Protein 4GCO (pdb70)

Foldseek 3Di:
DADQVQLVVLQVQLVVCVVVVVLVRSLVSLVVSCVHHVLDLVSLLSNLVSCLSVVVLVSSLVSLVSSCVSPVLPLSSLVSNLVSCVSVVVLVVSLVSLVSSCVSPVPDPSSVVSNVVSPD

CATH classification: 1.25.40.10

Solvent-accessible surface area: 6992 Å² total; per-residue (Å²): 201,96,46,72,113,57,0,64,75,25,40,73,90,0,41,106,81,46,169,169,36,68,48,77,17,0,14,161,38,1,60,49,0,15,118,54,19,49,116,35,7,70,1,19,1,23,37,0,20,0,3,23,123,64,134,72,42,147,112,0,43,82,9,0,80,28,0,34,170,42,58,68,176,41,30,67,0,24,4,50,50,0,38,0,9,32,43,60,174,71,55,99,109,0,54,130,2,17,67,42,0,27,144,58,53,90,83,27,144,82,0,119,114,5,28,158,73,4,88,203

Nearest PDB structures (foldseek):
  4gco-assembly1_A  TM=1.008E+00  e=1.327E-15  Caenorhabditis elegans
  4cgv-assembly3_C  TM=9.098E-01  e=4.108E-08  Homo sapiens
  2vyi-assembly2_B  TM=9.125E-01  e=1.354E-07  Homo sapiens
  6fdp-assembly1_A  TM=8.823E-01  e=7.839E-08  Homo sapiens
  6q3q-assembly1_B  TM=8.909E-01  e=4.465E-07  Arabidopsis

Sequence (120 aa):
YYINPEELAQEEKNKGNEEYFKKGDYPTAMRHYNEAVKRDPENAIILYSSNRAACLTKLMEFQRALDDCDTCIRRLDSKFIKGYIIRKAACLVAMREWSSKAQRRAYEDALQQVDPSNEEEAREGVRNCLLR

B-factor: mean 43.83, std 20.73, range [17.16, 120.06]

Organism: Caenorhabditis elegans (NCBI:txid6239)

InterPro domains:
  IPR006636 Heat shock chaperonin-binding [SM00727] (269-308)
  IPR011990 Tetratricopeptide-like helical domain superfamily [G3DSA:1.25.40.10] (3-130)
  IPR011990 Tetratricopeptide-like helical domain superfamily [G3DSA:1.25.40.10] (131-253)
  IPR011990 Tetratricopeptide-like helical domain superfamily [SSF48452] (3-127)
  IPR011990 Tetratricopeptide-like helical domain superfamily [SSF48452] (139-252)
  IPR019734 Tetratricopeptide repeat [PS50005] (5-38)
  IPR019734 Tetratricopeptide repeat [PS50005] (140-173)
  IPR019734 Tetratricopeptide repeat [PS50005] (208-241)
  IPR019734 Tetratricopeptide repeat [SM00028] (5-38)
  IPR019734 Tetratricopeptide repeat [SM00028] (39-72)
  IPR019734 Tetratricopeptide repeat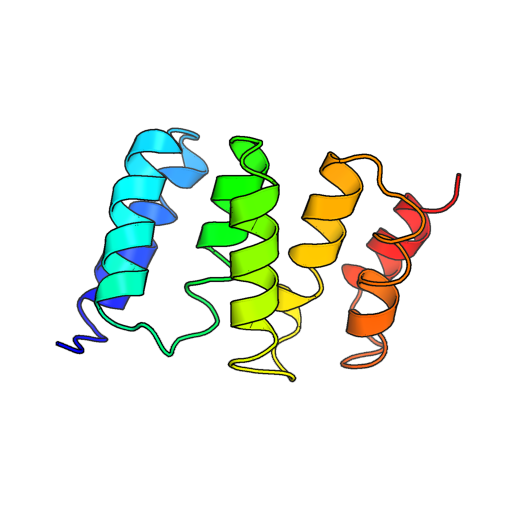 [SM00028] (80-113)
  IPR019734 Tetratricopeptide repeat [SM00028] (140-173)
  IPR019734 Tetratricopeptide repeat [SM00028] (174-207)
  IPR019734 Tetratricopeptide repeat [SM00028] (208-241)
  IPR041243 STI1/HOP, DP domain [PF17830] (263-311)

GO terms:
  GO:0005515 protein binding (F, IPI)
  GO:0005737 cytoplasm (C, IDA)
  GO:0042030 ATPase inhibitor activity (F, IDA)
  GO:0009408 response to heat (P, IMP)
  GO:0008340 determination of adult lifespan (P, IMP)
  GO:0051879 Hsp90 protein binding (F, IPI)
  GO:0030544 Hsp70 protein binding (F, IPI)

Radius of gyration: 14.15 Å; Cα contacts (8 Å, |Δi|>4): 182; chains: 1; bounding box: 36×27×32 Å

Structure (mmCIF, N/CA/C/O backbone):
data_4GCO
#
_entry.id   4GCO
#
_cell.length_a   32.959
_cell.length_b   50.570
_cell.length_c   72.112
_cell.angle_alpha   90.000
_cell.angle_beta   90.000
_cell.angle_gamma   90.000
#
_symmetry.space_group_name_H-M   'P 21 21 21'
#
loop_
_entity.id
_entity.type
_entity.pdbx_description
1 polymer 'Protein STI-1'
2 water water
#
loop_
_atom_site.group_PDB
_atom_site.id
_atom_site.type_symbol
_atom_site.label_atom_id
_atom_site.label_alt_id
_atom_site.label_comp_id
_atom_site.label_asym_id
_atom_site.label_entity_id
_atom_site.label_seq_id
_atom_site.pdbx_PDB_ins_code
_atom_site.Cartn_x
_atom_site.Cartn_y
_atom_site.Cartn_z
_atom_site.occupancy
_atom_site.B_iso_or_equiv
_atom_site.auth_seq_id
_atom_site.auth_comp_id
_atom_site.auth_asym_id
_atom_site.auth_atom_id
_atom_site.pdbx_PDB_model_num
ATOM 1 N N . TYR A 1 7 ? 19.316 6.413 3.040 1.00 79.84 137 TYR A N 1
ATOM 2 C CA A TYR A 1 7 ? 20.366 5.434 3.445 0.50 83.87 137 TYR A CA 1
ATOM 3 C CA B TYR A 1 7 ? 20.384 5.413 3.311 0.50 83.89 137 TYR A CA 1
ATOM 4 C C . TYR A 1 7 ? 19.816 3.999 3.309 1.00 84.17 137 TYR A C 1
ATOM 5 O O . TYR A 1 7 ? 18.766 3.693 3.909 1.00 85.03 137 TYR A O 1
ATOM 22 N N . ILE A 1 8 ? 20.519 3.138 2.571 1.00 82.43 138 ILE A N 1
ATOM 23 C CA . ILE A 1 8 ? 20.029 1.802 2.248 1.00 76.08 138 ILE A CA 1
ATOM 24 C C . ILE A 1 8 ? 20.228 0.852 3.436 1.00 76.38 138 ILE A C 1
ATOM 25 O O . ILE A 1 8 ? 21.333 0.764 4.026 1.00 78.83 138 ILE A O 1
ATOM 30 N N . ASN A 1 9 ? 19.123 0.197 3.806 1.00 71.33 139 ASN A N 1
ATOM 31 C CA . ASN A 1 9 ? 19.105 -0.825 4.840 1.00 72.49 139 ASN A CA 1
ATOM 32 C C . ASN A 1 9 ? 18.217 -1.983 4.410 1.00 68.21 139 ASN A C 1
ATOM 33 O O . ASN A 1 9 ? 16.978 -1.996 4.724 1.00 66.19 139 ASN A O 1
ATOM 38 N N . PRO A 1 10 ? 18.818 -2.961 3.702 1.00 67.46 140 PRO A N 1
ATOM 39 C CA . PRO A 1 10 ? 17.903 -3.964 3.094 1.00 64.69 140 PRO A CA 1
ATOM 40 C C . PRO A 1 10 ? 17.272 -4.971 4.093 1.00 65.12 140 PRO A C 1
ATOM 41 O O . PRO A 1 10 ? 16.168 -5.482 3.822 1.00 62.95 140 PRO A O 1
ATOM 45 N N . GLU A 1 11 ? 17.931 -5.238 5.223 1.00 71.47 141 GLU A N 1
ATOM 46 C CA A GLU A 1 11 ? 17.321 -6.080 6.258 0.60 73.02 141 GLU A CA 1
ATOM 47 C CA B GLU A 1 11 ? 17.345 -6.074 6.271 0.40 72.92 141 GLU A CA 1
ATOM 48 C C . GLU A 1 11 ? 16.147 -5.337 6.898 1.00 71.32 141 GLU A C 1
ATOM 49 O O . GLU A 1 11 ? 15.076 -5.910 7.120 1.00 71.78 141 GLU A O 1
ATOM 60 N N . LEU A 1 12 ? 16.308 -4.054 7.171 1.00 68.43 142 LEU A N 1
ATOM 61 C CA . LEU A 1 12 ? 15.191 -3.340 7.744 1.00 69.01 142 LEU A CA 1
ATOM 62 C C . LEU A 1 12 ? 14.044 -3.305 6.746 1.00 65.11 142 LEU A C 1
ATOM 63 O O . LEU A 1 12 ? 12.882 -3.475 7.127 1.00 66.64 142 LEU A O 1
ATOM 68 N N . ALA A 1 13 ? 14.357 -3.133 5.458 1.00 60.82 143 ALA A N 1
ATOM 69 C CA . ALA A 1 13 ? 13.336 -3.108 4.447 1.00 56.61 143 ALA A CA 1
ATOM 70 C C . ALA A 1 13 ? 12.510 -4.391 4.466 1.00 56.80 143 ALA A C 1
ATOM 71 O O . ALA A 1 13 ? 11.281 -4.360 4.287 1.00 54.41 143 ALA A O 1
ATOM 73 N N . GLN A 1 14 ? 13.201 -5.505 4.673 1.00 58.19 144 GLN A N 1
ATOM 74 C CA . GLN A 1 14 ? 12.533 -6.793 4.711 1.00 61.02 144 GLN A CA 1
ATOM 75 C C . GLN A 1 14 ? 11.604 -6.868 5.890 1.00 62.44 144 GLN A C 1
ATOM 76 O O . GLN A 1 14 ? 10.462 -7.317 5.748 1.00 63.19 144 GLN A O 1
ATOM 82 N N . GLU A 1 15 ? 12.079 -6.402 7.042 1.00 66.58 145 GLU A N 1
ATOM 83 C CA . GLU A 1 15 ? 11.252 -6.397 8.243 1.00 69.80 145 GLU A CA 1
ATOM 84 C C . GLU A 1 15 ? 9.975 -5.560 8.041 1.00 67.61 145 GLU A C 1
ATOM 85 O O . GLU A 1 15 ? 8.896 -5.940 8.497 1.00 67.43 145 GLU A O 1
ATOM 91 N N . GLU A 1 16 ? 10.104 -4.451 7.315 1.00 64.92 146 GLU A N 1
ATOM 92 C CA . GLU A 1 16 ? 8.999 -3.523 7.113 1.00 63.96 146 GLU A CA 1
ATOM 93 C C . GLU A 1 16 ? 8.023 -4.067 6.074 1.00 62.17 146 GLU A C 1
ATOM 94 O O . GLU A 1 16 ? 6.805 -3.905 6.195 1.00 62.70 146 GLU A O 1
ATOM 100 N N . LYS A 1 17 ? 8.584 -4.719 5.060 1.00 60.36 147 LYS A N 1
ATOM 101 C CA . LYS A 1 17 ? 7.817 -5.474 4.052 1.00 59.26 147 LYS A CA 1
ATOM 102 C C . LYS A 1 17 ? 6.791 -6.337 4.784 1.00 62.04 147 LYS A C 1
ATOM 103 O O . LYS A 1 17 ? 5.583 -6.257 4.519 1.00 60.93 147 LYS A O 1
ATOM 109 N N . ASN A 1 18 ? 7.290 -7.123 5.748 1.00 65.64 148 ASN A N 1
ATOM 110 C CA . ASN A 1 18 ? 6.469 -8.122 6.436 1.00 66.50 148 ASN A CA 1
ATOM 111 C C . ASN A 1 18 ? 5.402 -7.459 7.328 1.00 67.81 148 ASN A C 1
ATOM 112 O O . ASN A 1 18 ? 4.229 -7.857 7.281 1.00 65.02 148 ASN A O 1
ATOM 117 N N . LYS A 1 19 ? 5.764 -6.404 8.068 1.00 67.59 149 LYS A N 1
ATOM 118 C CA . LYS A 1 19 ? 4.729 -5.655 8.812 1.00 72.93 149 LYS A CA 1
ATOM 119 C C . LYS A 1 19 ? 3.639 -5.219 7.838 1.00 69.18 149 LYS A C 1
ATOM 120 O O . LYS A 1 19 ? 2.448 -5.370 8.129 1.00 71.24 149 LYS A O 1
ATOM 126 N N . GLY A 1 20 ? 4.064 -4.660 6.694 1.00 66.47 150 GLY A N 1
ATOM 127 C CA . GLY A 1 20 ? 3.163 -4.327 5.580 1.00 62.82 150 GLY A CA 1
ATOM 128 C C . GLY A 1 20 ? 2.271 -5.480 5.150 1.00 62.12 150 GLY A C 1
ATOM 129 O O . GLY A 1 20 ? 1.035 -5.368 5.220 1.00 61.26 150 GLY A O 1
ATOM 130 N N . ASN A 1 21 ? 2.887 -6.571 4.689 1.00 60.76 151 ASN A N 1
ATOM 131 C CA . ASN A 1 21 ? 2.140 -7.750 4.210 1.00 63.34 151 ASN A CA 1
ATOM 132 C C . ASN A 1 21 ? 1.132 -8.278 5.260 1.00 68.16 151 ASN A C 1
ATOM 133 O O . ASN A 1 21 ? 0.042 -8.765 4.919 1.00 66.49 151 ASN A O 1
ATOM 138 N N . GLU A 1 22 ? 1.491 -8.180 6.537 1.00 71.57 152 GLU A N 1
ATOM 139 C CA A GLU A 1 22 ? 0.641 -8.665 7.611 0.60 76.44 152 GLU A CA 1
ATOM 140 C CA B GLU A 1 22 ? 0.598 -8.695 7.554 0.40 75.64 152 GLU A CA 1
ATOM 141 C C . GLU A 1 22 ? -0.612 -7.786 7.704 1.00 77.06 152 GLU A C 1
ATOM 142 O O . GLU A 1 22 ? -1.743 -8.274 7.704 1.00 77.40 152 GLU A O 1
ATOM 153 N N . TYR A 1 23 ? -0.401 -6.478 7.792 1.00 76.31 153 TYR A N 1
ATOM 154 C CA . TYR A 1 23 ? -1.531 -5.556 7.913 1.00 79.03 153 TYR A CA 1
ATOM 155 C C . TYR A 1 23 ? -2.387 -5.514 6.637 1.00 79.08 153 TYR A C 1
ATOM 156 O O . TYR A 1 23 ? -3.607 -5.308 6.706 1.00 80.93 153 TYR A O 1
ATOM 165 N N . PHE A 1 24 ? -1.731 -5.668 5.484 1.00 78.36 154 PHE A N 1
ATOM 166 C CA . PHE A 1 24 ? -2.403 -5.918 4.196 1.00 76.85 154 PHE A CA 1
ATOM 167 C C . PHE A 1 24 ? -3.442 -7.031 4.384 1.00 76.68 154 PHE A C 1
ATOM 168 O O . PHE A 1 24 ? -4.574 -6.898 3.920 1.00 74.23 154 PHE A O 1
ATOM 176 N N . LYS A 1 25 ? -3.096 -8.084 5.126 1.00 76.97 155 LYS A N 1
ATOM 177 C CA . LYS A 1 25 ? -3.994 -9.243 5.231 1.00 77.80 155 LYS A CA 1
ATOM 178 C C . LYS A 1 25 ? -5.099 -9.136 6.255 1.00 79.24 155 LYS A C 1
ATOM 179 O O . LYS A 1 25 ? -6.146 -9.757 6.091 1.00 79.76 155 LYS A O 1
ATOM 185 N N . LYS A 1 26 ? -4.889 -8.347 7.300 1.00 79.86 156 LYS A N 1
ATOM 186 C CA . LYS A 1 26 ? -6.006 -7.913 8.138 1.00 82.64 156 LYS A CA 1
ATOM 187 C C . LYS A 1 26 ? -6.769 -6.763 7.440 1.00 80.49 156 LYS A C 1
ATOM 188 O O . LYS A 1 26 ? -7.683 -6.171 8.035 1.00 85.60 156 LYS A O 1
ATOM 194 N N . GLY A 1 27 ? -6.374 -6.430 6.200 1.00 75.80 157 GLY A N 1
ATOM 195 C CA . GLY A 1 27 ? -7.063 -5.428 5.426 1.00 71.59 157 GLY A CA 1
ATOM 196 C C . GLY A 1 27 ? -6.999 -4.023 5.995 1.00 74.90 157 GLY A C 1
ATOM 197 O O . GLY A 1 27 ? -7.813 -3.177 5.617 1.00 73.86 157 GLY A O 1
ATOM 198 N N . ASP A 1 28 ? -6.068 -3.755 6.915 1.00 80.20 158 ASP A N 1
ATOM 199 C CA . ASP A 1 28 ? -5.807 -2.365 7.330 1.00 82.13 158 ASP A CA 1
ATOM 200 C C . ASP A 1 28 ? -4.677 -1.843 6.428 1.00 76.48 158 ASP A C 1
ATOM 201 O O . ASP A 1 28 ? -3.476 -1.923 6.741 1.00 77.36 158 ASP A O 1
ATOM 206 N N . TYR A 1 29 ? -5.082 -1.355 5.267 1.00 71.56 159 TYR A N 1
ATOM 207 C CA . TYR A 1 29 ? -4.118 -0.916 4.279 1.00 66.60 159 TYR A CA 1
ATOM 208 C C . TYR A 1 29 ? -3.456 0.404 4.685 1.00 66.75 159 TYR A C 1
ATOM 209 O O . TYR A 1 29 ? -2.293 0.640 4.368 1.00 63.42 159 TYR A O 1
ATOM 218 N N . PRO A 1 30 ? -4.193 1.273 5.373 1.00 69.60 160 PRO A N 1
ATOM 219 C CA . PRO A 1 30 ? -3.598 2.510 5.871 1.00 70.58 160 PRO A CA 1
ATOM 220 C C . PRO A 1 30 ? -2.318 2.245 6.633 1.00 70.26 160 PRO A C 1
ATOM 221 O O . PRO A 1 30 ? -1.266 2.807 6.299 1.00 66.94 160 PRO A O 1
ATOM 225 N N . THR A 1 31 ? -2.428 1.352 7.623 1.00 71.64 161 THR A N 1
ATOM 226 C CA . THR A 1 31 ? -1.291 0.931 8.429 1.00 71.43 161 THR A CA 1
ATOM 227 C C . THR A 1 31 ? -0.289 0.089 7.584 1.00 68.03 161 THR A C 1
ATOM 228 O O . THR A 1 31 ? 0.917 0.313 7.685 1.00 66.32 161 THR A O 1
ATOM 232 N N . ALA A 1 32 ? -0.760 -0.803 6.707 1.00 64.71 162 ALA A N 1
ATOM 233 C CA . ALA A 1 32 ? 0.152 -1.523 5.805 1.00 62.89 162 ALA A CA 1
ATOM 234 C C . ALA A 1 32 ? 0.980 -0.566 4.941 1.00 60.57 162 ALA A C 1
ATOM 235 O O . ALA A 1 32 ? 2.159 -0.799 4.680 1.00 60.53 162 ALA A O 1
ATOM 237 N N . MET A 1 33 ? 0.339 0.499 4.479 1.00 60.36 163 MET A N 1
ATOM 238 C CA . MET A 1 33 ? 1.011 1.526 3.663 1.00 57.42 163 MET A CA 1
ATOM 239 C C . MET A 1 33 ? 2.093 2.233 4.416 1.00 57.40 163 MET A C 1
ATOM 240 O O . MET A 1 33 ? 3.137 2.475 3.845 1.00 55.46 163 MET A O 1
ATOM 245 N N . ARG A 1 34 ? 1.881 2.535 5.709 1.00 60.65 164 ARG A N 1
ATOM 246 C CA . ARG A 1 34 ? 2.940 3.186 6.465 1.00 62.41 164 ARG A CA 1
ATOM 247 C C . ARG A 1 34 ? 4.226 2.341 6.403 1.00 59.95 164 ARG A C 1
ATOM 248 O O . ARG A 1 34 ? 5.322 2.879 6.258 1.00 58.03 164 ARG A O 1
ATOM 256 N N . HIS A 1 35 ? 4.064 1.028 6.500 1.00 59.31 165 HIS A N 1
ATOM 257 C CA . HIS A 1 35 ? 5.170 0.072 6.461 1.00 60.40 165 HIS A CA 1
ATOM 258 C C . HIS A 1 35 ? 5.724 -0.180 5.064 1.00 56.63 165 HIS A C 1
ATOM 259 O O . HIS A 1 35 ? 6.928 -0.399 4.865 1.00 56.88 165 HIS A O 1
ATOM 266 N N . TYR A 1 36 ? 4.876 -0.160 4.063 1.00 52.24 166 TYR A N 1
ATOM 267 C CA . TYR A 1 36 ? 5.389 -0.307 2.678 1.00 50.06 166 TYR A CA 1
ATOM 268 C C . TYR A 1 36 ? 6.240 0.877 2.217 1.00 45.93 166 TYR A C 1
ATOM 269 O O . TYR A 1 36 ? 7.283 0.692 1.568 1.00 46.83 166 TYR A O 1
ATOM 278 N N . ASN A 1 37 ? 5.817 2.068 2.634 1.00 46.36 167 ASN A N 1
ATOM 279 C CA . ASN A 1 37 ? 6.563 3.293 2.407 1.00 46.88 167 ASN A CA 1
ATOM 280 C C . ASN A 1 37 ? 7.936 3.262 3.001 1.00 49.07 167 ASN A C 1
ATOM 281 O O . ASN A 1 37 ? 8.904 3.653 2.350 1.00 48.85 167 ASN A O 1
ATOM 286 N N . GLU A 1 38 ? 8.027 2.787 4.254 1.00 53.31 168 GLU A N 1
ATOM 287 C CA . GLU A 1 38 ? 9.309 2.666 4.929 1.00 54.86 168 GLU A CA 1
ATOM 288 C C . GLU A 1 38 ? 10.195 1.604 4.265 1.00 51.72 168 GLU A C 1
ATOM 289 O O . GLU A 1 38 ? 11.409 1.832 4.112 1.00 52.33 168 GLU A O 1
ATOM 295 N N . ALA A 1 39 ? 9.605 0.47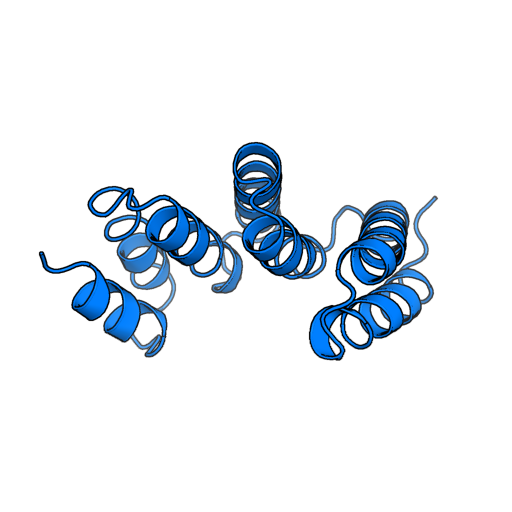2 3.847 1.00 48.93 169 ALA A N 1
ATOM 296 C CA . ALA A 1 39 ? 10.364 -0.557 3.121 1.00 48.19 169 ALA A CA 1
ATOM 297 C C . ALA A 1 39 ? 10.968 0.033 1.860 1.00 46.54 169 ALA A C 1
ATOM 298 O O . ALA A 1 39 ? 12.195 -0.062 1.661 1.00 46.51 169 ALA A O 1
ATOM 300 N N . VAL A 1 40 ? 10.127 0.700 1.050 1.00 46.25 170 VAL A N 1
ATOM 301 C CA . VAL A 1 40 ? 10.600 1.400 -0.149 1.00 44.71 170 VAL A CA 1
ATOM 302 C C . VAL A 1 40 ? 11.721 2.395 0.181 1.00 46.80 170 VAL A C 1
ATOM 303 O O . VAL A 1 40 ? 12.750 2.407 -0.503 1.00 47.74 170 VAL A O 1
ATOM 307 N N . LYS A 1 41 ? 11.567 3.192 1.256 1.00 49.04 171 LYS A N 1
ATOM 308 C CA . LYS A 1 41 ? 12.583 4.153 1.666 1.00 53.13 171 LYS A CA 1
ATOM 309 C C . LYS A 1 41 ? 13.943 3.529 1.925 1.00 54.29 171 LYS A C 1
ATOM 310 O O . LYS A 1 41 ? 14.961 4.144 1.613 1.00 56.20 171 LYS A O 1
ATOM 316 N N . ARG A 1 42 ? 13.944 2.336 2.535 1.00 53.61 172 ARG A N 1
ATOM 317 C CA . ARG A 1 42 ? 15.153 1.602 2.928 1.00 54.56 172 ARG A CA 1
ATOM 318 C C . ARG A 1 42 ? 15.802 0.688 1.893 1.00 52.81 172 ARG A C 1
ATOM 319 O O . ARG A 1 42 ? 16.951 0.304 2.036 1.00 56.40 172 ARG A O 1
ATOM 327 N N . ASP A 1 43 ? 15.070 0.323 0.845 1.00 48.46 173 ASP A N 1
ATOM 328 C CA . ASP A 1 43 ? 15.650 -0.499 -0.214 1.00 49.03 173 ASP A CA 1
ATOM 329 C C . ASP A 1 43 ? 14.959 -0.087 -1.510 1.00 44.85 173 ASP A C 1
ATOM 330 O O . ASP A 1 43 ? 14.120 -0.829 -2.045 1.00 41.78 173 ASP A O 1
ATOM 335 N N . PRO A 1 44 ? 15.285 1.142 -1.986 1.00 44.44 174 PRO A N 1
ATOM 336 C CA . PRO A 1 44 ? 14.513 1.741 -3.071 1.00 41.86 174 PRO A CA 1
ATOM 337 C C . PRO A 1 44 ? 14.766 1.164 -4.476 1.00 40.80 174 PRO A C 1
ATOM 338 O O . PRO A 1 44 ? 14.023 1.514 -5.399 1.00 38.85 174 PRO A O 1
ATOM 342 N N . GLU A 1 45 ? 15.784 0.312 -4.610 1.00 42.13 175 GLU A N 1
ATOM 343 C CA . GLU A 1 45 ? 16.096 -0.386 -5.865 1.00 43.03 175 GLU A CA 1
ATOM 344 C C . GLU A 1 45 ? 15.530 -1.786 -5.905 1.00 38.89 175 GLU A C 1
ATOM 345 O O . GLU A 1 45 ? 15.797 -2.552 -6.860 1.00 40.23 175 GLU A O 1
ATOM 351 N N . ASN A 1 46 ? 14.769 -2.155 -4.883 1.00 39.60 176 ASN A N 1
ATOM 352 C CA . ASN A 1 46 ? 14.183 -3.509 -4.790 1.00 38.73 176 ASN A CA 1
ATOM 353 C C . ASN A 1 46 ? 12.773 -3.592 -5.399 1.00 35.64 176 ASN A C 1
ATOM 354 O O . ASN A 1 46 ? 11.786 -3.199 -4.787 1.00 34.58 176 ASN A O 1
ATOM 359 N N . ALA A 1 47 ? 12.684 -4.128 -6.623 1.00 34.09 177 ALA A N 1
ATOM 360 C CA . ALA A 1 47 ? 11.453 -4.214 -7.338 1.00 30.83 177 ALA A CA 1
ATOM 361 C C . ALA A 1 47 ? 10.269 -4.782 -6.589 1.00 31.94 177 ALA A C 1
ATOM 362 O O . ALA A 1 47 ? 9.160 -4.242 -6.680 1.00 29.76 177 ALA A O 1
ATOM 364 N N . ILE A 1 48 ? 10.492 -5.851 -5.816 1.00 34.56 178 ILE A N 1
ATOM 365 C CA A ILE A 1 48 ? 9.376 -6.538 -5.149 0.60 36.28 178 ILE A CA 1
ATOM 366 C CA B ILE A 1 48 ? 9.403 -6.563 -5.133 0.40 35.16 178 ILE A CA 1
ATOM 367 C C . ILE A 1 48 ? 8.659 -5.628 -4.188 1.00 34.80 178 ILE A C 1
ATOM 368 O O . ILE A 1 48 ? 7.451 -5.765 -4.021 1.00 33.98 178 ILE A O 1
ATOM 377 N N . LEU A 1 49 ? 9.376 -4.667 -3.597 1.00 35.59 179 LEU A N 1
ATOM 378 C CA . LEU A 1 49 ? 8.754 -3.712 -2.668 1.00 36.60 179 LEU A CA 1
ATOM 379 C C . LEU A 1 49 ? 7.707 -2.842 -3.369 1.00 34.82 179 LEU A C 1
ATOM 380 O O . LEU A 1 49 ? 6.711 -2.456 -2.740 1.00 35.13 179 LEU A O 1
ATOM 385 N N . TYR A 1 50 ? 7.951 -2.501 -4.649 1.00 31.40 180 TYR A N 1
ATOM 386 C CA . TYR A 1 50 ? 6.998 -1.755 -5.439 1.00 29.81 180 TYR A CA 1
ATOM 387 C C . TYR A 1 50 ? 5.804 -2.561 -5.900 1.00 30.62 180 TYR A C 1
ATOM 388 O O . TYR A 1 50 ? 4.664 -2.042 -5.939 1.00 30.20 180 TYR A O 1
ATOM 397 N N . SER A 1 51 ? 6.034 -3.833 -6.207 1.00 32.34 181 SER A N 1
ATOM 398 C CA A SER A 1 51 ? 4.946 -4.794 -6.535 0.60 32.01 181 SER A CA 1
ATOM 399 C CA B SER A 1 51 ? 4.867 -4.685 -6.576 0.40 30.90 181 SER A CA 1
ATOM 400 C C . SER A 1 51 ? 3.999 -4.883 -5.346 1.00 32.18 181 SER A C 1
ATOM 401 O O . SER A 1 51 ? 2.778 -4.792 -5.440 1.00 30.72 181 SER A O 1
ATOM 406 N N . ASN A 1 52 ? 4.596 -5.084 -4.169 1.00 33.26 182 ASN A N 1
ATOM 407 C CA . ASN A 1 52 ? 3.831 -5.164 -2.963 1.00 35.57 182 ASN A CA 1
ATOM 408 C C . ASN A 1 52 ? 3.059 -3.893 -2.679 1.00 35.90 182 ASN A C 1
ATOM 409 O O . ASN A 1 52 ? 1.840 -3.913 -2.378 1.00 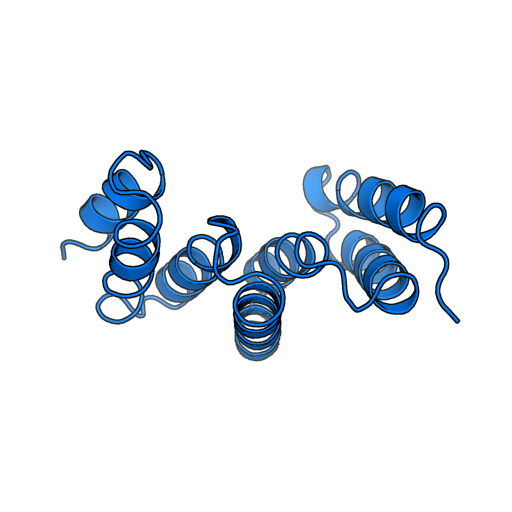35.90 182 ASN A O 1
ATOM 414 N N . ARG A 1 53 ? 3.742 -2.765 -2.808 1.00 34.46 183 ARG A N 1
ATOM 415 C CA . ARG A 1 53 ? 3.064 -1.514 -2.529 1.00 36.52 183 ARG A CA 1
ATOM 416 C C . ARG A 1 53 ? 1.944 -1.237 -3.535 1.00 33.92 183 ARG A C 1
ATOM 417 O O . ARG A 1 53 ? 0.859 -0.787 -3.145 1.00 32.79 183 ARG A O 1
ATOM 425 N N . ALA A 1 54 ? 2.171 -1.594 -4.808 1.00 32.02 184 ALA A N 1
ATOM 426 C CA . ALA A 1 54 ? 1.163 -1.475 -5.847 1.00 29.97 184 ALA A CA 1
ATOM 427 C C . ALA A 1 54 ? -0.124 -2.210 -5.551 1.00 32.28 184 ALA A C 1
ATOM 428 O O . ALA A 1 54 ? -1.170 -1.638 -5.811 1.00 32.83 184 ALA A O 1
ATOM 430 N N . ALA A 1 55 ? -0.033 -3.411 -4.954 1.00 32.74 185 ALA A N 1
ATOM 431 C CA . ALA A 1 55 ? -1.225 -4.222 -4.624 1.00 36.04 185 ALA A CA 1
ATOM 432 C C . ALA A 1 55 ? -2.065 -3.489 -3.595 1.00 36.91 185 ALA A C 1
ATOM 433 O O . ALA A 1 55 ? -3.294 -3.440 -3.664 1.00 37.92 185 ALA A O 1
ATOM 435 N N . CYS A 1 56 ? -1.384 -2.888 -2.634 1.00 38.88 186 CYS A N 1
ATOM 436 C CA . CYS A 1 56 ? -2.027 -2.147 -1.569 1.00 42.79 186 CYS A CA 1
ATOM 437 C C . CYS A 1 56 ? -2.651 -0.870 -2.094 1.00 41.62 186 CYS A C 1
ATOM 438 O O . CYS A 1 56 ? -3.765 -0.548 -1.762 1.00 42.35 186 CYS A O 1
ATOM 441 N N . LEU A 1 57 ? -1.897 -0.134 -2.904 1.00 37.33 187 LEU A N 1
ATOM 442 C CA . LEU A 1 57 ? -2.395 1.139 -3.463 1.00 37.36 187 LEU A CA 1
ATOM 443 C C . LEU A 1 57 ? -3.641 0.857 -4.324 1.00 37.02 187 LEU A C 1
ATOM 444 O O . LEU A 1 57 ? -4.583 1.630 -4.298 1.00 36.78 187 LEU A O 1
ATOM 449 N N . THR A 1 58 ? -3.640 -0.251 -5.063 1.00 35.92 188 THR A N 1
ATOM 450 C CA . THR A 1 58 ? -4.781 -0.661 -5.874 1.00 33.83 188 THR A CA 1
ATOM 451 C C . THR A 1 58 ? -6.074 -0.917 -5.007 1.00 37.81 188 THR A C 1
ATOM 452 O O . THR A 1 58 ? -7.140 -0.428 -5.355 1.00 36.29 188 THR A O 1
ATOM 456 N N . LYS A 1 59 ? -5.946 -1.639 -3.884 1.00 43.45 189 LYS A N 1
ATOM 457 C CA . LYS A 1 59 ? -7.061 -1.830 -2.921 1.00 47.26 189 LYS A CA 1
ATOM 458 C C . LYS A 1 59 ? -7.608 -0.508 -2.413 1.00 47.90 189 LYS A C 1
ATOM 459 O O . LYS A 1 59 ? -8.835 -0.348 -2.205 1.00 51.88 189 LYS A O 1
ATOM 465 N N . LEU A 1 60 ? -6.701 0.449 -2.212 1.00 45.33 190 LEU A N 1
ATOM 466 C CA . LEU A 1 60 ? -7.043 1.787 -1.743 1.00 46.79 190 LEU A CA 1
ATOM 467 C C . LEU A 1 60 ? -7.609 2.687 -2.875 1.00 44.48 190 LEU A C 1
ATOM 468 O O . LEU A 1 60 ? -7.995 3.826 -2.628 1.00 46.72 190 LEU A O 1
ATOM 473 N N . MET A 1 61 ? -7.649 2.184 -4.109 1.00 42.08 191 MET A N 1
ATOM 474 C CA . MET A 1 61 ? -8.044 2.995 -5.285 1.00 38.66 191 MET A CA 1
ATOM 475 C C . MET A 1 61 ? -7.161 4.195 -5.583 1.00 37.27 191 MET A C 1
ATOM 476 O O . MET A 1 61 ? -7.581 5.122 -6.300 1.00 35.99 191 MET A O 1
ATOM 481 N N . GLU A 1 62 ? -5.909 4.141 -5.111 1.00 37.19 192 GLU A N 1
ATOM 482 C CA . GLU A 1 62 ? -4.879 5.098 -5.470 1.00 36.32 192 GLU A CA 1
ATOM 483 C C . GLU A 1 62 ? -4.237 4.601 -6.774 1.00 31.71 192 GLU A C 1
ATOM 484 O O . GLU A 1 62 ? -3.054 4.209 -6.795 1.00 27.41 192 GLU A O 1
ATOM 490 N N . PHE A 1 63 ? -5.017 4.669 -7.843 1.00 29.24 193 PHE A N 1
ATOM 491 C CA . PHE A 1 63 ? -4.648 4.035 -9.090 1.00 26.60 193 PHE A CA 1
ATOM 492 C C . PHE A 1 63 ? -3.425 4.712 -9.731 1.00 24.23 193 PHE A C 1
ATOM 493 O O . PHE A 1 63 ? -2.576 4.017 -10.261 1.00 25.04 193 PHE A O 1
ATOM 501 N N . GLN A 1 64 ? -3.347 6.046 -9.703 1.00 25.11 194 GLN A N 1
ATOM 502 C CA . GLN A 1 64 ? -2.192 6.760 -10.264 1.00 23.49 194 GLN A CA 1
ATOM 503 C C . GLN A 1 64 ? -0.909 6.340 -9.536 1.00 21.63 194 GLN A C 1
ATOM 504 O O . GLN A 1 64 ? 0.086 5.990 -10.191 1.00 22.78 194 GLN A O 1
ATOM 510 N N . ARG A 1 65 ? -0.957 6.296 -8.188 1.00 24.02 195 ARG A N 1
ATOM 511 C CA . ARG A 1 65 ? 0.242 5.890 -7.448 1.00 24.35 195 ARG A CA 1
ATOM 512 C C . ARG A 1 65 ? 0.552 4.421 -7.665 1.00 23.06 195 ARG A C 1
ATOM 513 O O . ARG A 1 65 ? 1.740 3.983 -7.780 1.00 23.00 195 ARG A O 1
ATOM 521 N N . ALA A 1 66 ? -0.475 3.586 -7.690 1.00 23.51 196 ALA A N 1
ATOM 522 C CA . ALA A 1 66 ? -0.300 2.161 -8.002 1.00 22.16 196 ALA A CA 1
ATOM 523 C C . ALA A 1 66 ? 0.412 1.921 -9.334 1.00 19.57 196 ALA A C 1
ATOM 524 O O . ALA A 1 66 ? 1.387 1.171 -9.435 1.00 20.70 196 ALA A O 1
ATOM 526 N N . LEU A 1 67 ? -0.056 2.546 -10.399 1.00 20.51 197 LEU A N 1
ATOM 527 C CA . LEU A 1 67 ? 0.544 2.292 -11.694 1.00 18.50 197 LEU A CA 1
ATOM 528 C C . LEU A 1 67 ? 1.998 2.870 -11.750 1.00 18.84 197 LEU A C 1
ATOM 529 O O . LEU A 1 67 ? 2.835 2.316 -12.488 1.00 21.03 197 LEU A O 1
ATOM 534 N N . ASP A 1 68 ? 2.263 3.982 -11.050 1.00 19.28 198 ASP A N 1
ATOM 535 C CA . ASP A 1 68 ? 3.646 4.490 -10.917 1.00 20.54 198 ASP A CA 1
ATOM 536 C C . ASP A 1 68 ? 4.486 3.373 -10.336 1.00 22.65 198 ASP A C 1
ATOM 537 O O . ASP A 1 68 ? 5.582 3.061 -10.844 1.00 21.90 198 ASP A O 1
ATOM 542 N N . ASP A 1 69 ? 4.060 2.768 -9.224 1.00 22.24 199 ASP A N 1
ATOM 543 C CA . ASP A 1 69 ? 4.814 1.655 -8.600 1.00 22.71 199 ASP A CA 1
ATOM 544 C C . ASP A 1 69 ? 5.006 0.451 -9.516 1.00 21.50 199 ASP A C 1
ATOM 545 O O . ASP A 1 69 ? 6.091 -0.144 -9.559 1.00 20.57 199 ASP A O 1
ATOM 550 N N . CYS A 1 70 ? 4.008 0.144 -10.335 1.00 21.51 200 CYS A N 1
ATOM 551 C CA . CYS A 1 70 ? 4.125 -0.964 -11.291 1.00 22.95 200 CYS A CA 1
ATOM 552 C C . CYS A 1 70 ? 5.171 -0.636 -12.312 1.00 20.47 200 CYS A C 1
ATOM 553 O O . CYS A 1 70 ? 6.030 -1.465 -12.645 1.00 20.46 200 CYS A O 1
ATOM 556 N N . ASP A 1 71 ? 5.169 0.618 -12.810 1.00 19.63 201 ASP A N 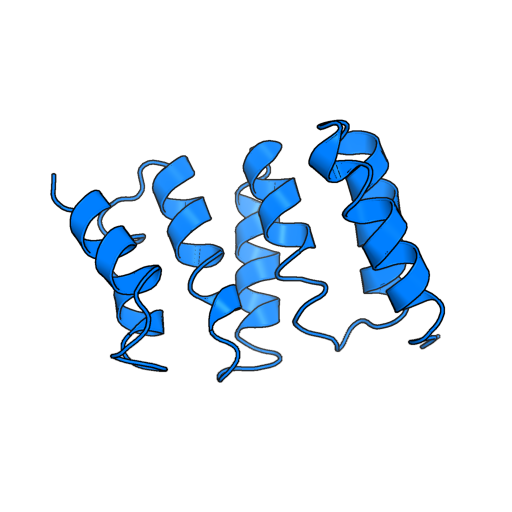1
ATOM 557 C CA . ASP A 1 71 ? 6.252 0.983 -13.740 1.00 19.18 201 ASP A CA 1
ATOM 558 C C . ASP A 1 71 ? 7.628 0.953 -13.112 1.00 21.15 201 ASP A C 1
ATOM 559 O O . ASP A 1 71 ? 8.615 0.600 -13.773 1.00 22.76 201 ASP A O 1
ATOM 564 N N . THR A 1 72 ? 7.686 1.357 -11.855 1.00 21.96 202 THR A N 1
ATOM 565 C CA . THR A 1 72 ? 8.946 1.252 -11.163 1.00 21.65 202 THR A CA 1
ATOM 566 C C . THR A 1 72 ? 9.442 -0.193 -11.099 1.00 22.63 202 THR A C 1
ATOM 567 O O . THR A 1 72 ? 10.624 -0.489 -11.347 1.00 23.30 202 THR A O 1
ATOM 571 N N . CYS A 1 73 ? 8.586 -1.088 -10.705 1.00 22.15 203 CYS A N 1
ATOM 572 C CA . CYS A 1 73 ? 8.913 -2.484 -10.631 1.00 23.51 203 CYS A CA 1
ATOM 573 C C . CYS A 1 73 ? 9.447 -3.010 -11.967 1.00 23.50 203 CYS A C 1
ATOM 574 O O . CYS A 1 73 ? 10.503 -3.677 -11.998 1.00 25.69 203 CYS A O 1
ATOM 577 N N . ILE A 1 74 ? 8.771 -2.645 -13.050 1.00 20.50 204 ILE A N 1
ATOM 578 C CA . ILE A 1 74 ? 9.087 -3.085 -14.424 1.00 22.16 204 ILE A CA 1
ATOM 579 C C . ILE A 1 74 ? 10.432 -2.500 -14.888 1.00 22.65 204 ILE A C 1
ATOM 580 O O . ILE A 1 74 ? 11.265 -3.218 -15.498 1.00 25.81 204 ILE A O 1
ATOM 585 N N . ARG A 1 75 ? 10.664 -1.254 -14.509 1.00 24.41 205 ARG A N 1
ATOM 586 C CA A ARG A 1 75 ? 11.946 -0.594 -14.747 0.50 25.35 205 ARG A CA 1
ATOM 587 C CA B ARG A 1 75 ? 11.942 -0.568 -14.727 0.50 24.85 205 ARG A CA 1
ATOM 588 C C . ARG A 1 75 ? 13.061 -1.219 -13.953 1.00 27.80 205 ARG A C 1
ATOM 589 O O . ARG A 1 75 ? 14.150 -1.466 -14.487 1.00 29.88 205 ARG A O 1
ATOM 604 N N . LEU A 1 76 ? 12.834 -1.475 -12.674 1.00 25.86 206 LEU A N 1
ATOM 605 C CA . LEU A 1 76 ? 13.938 -2.002 -11.889 1.00 27.43 206 LEU A CA 1
ATOM 606 C C . LEU A 1 76 ? 14.294 -3.428 -12.277 1.00 28.20 206 LEU A C 1
ATOM 607 O O . LEU A 1 76 ? 15.466 -3.846 -12.213 1.00 29.46 206 LEU A O 1
ATOM 612 N N . ASP A 1 77 ? 13.309 -4.223 -12.605 1.00 26.18 207 ASP A N 1
ATOM 613 C CA . ASP A 1 77 ? 13.510 -5.576 -13.021 1.00 27.57 207 ASP A CA 1
ATOM 614 C C . ASP A 1 77 ? 12.604 -6.000 -14.122 1.00 27.61 207 ASP A C 1
ATOM 615 O O . ASP A 1 77 ? 11.481 -6.411 -13.837 1.00 27.75 207 ASP A O 1
ATOM 620 N N . SER A 1 78 ? 13.037 -5.850 -15.379 1.00 27.63 208 SER A N 1
ATOM 621 C CA . SER A 1 78 ? 12.120 -6.114 -16.493 1.00 28.10 208 SER A CA 1
ATOM 622 C C . SER A 1 78 ? 11.744 -7.569 -16.643 1.00 28.78 208 SER A C 1
ATOM 623 O O . SER A 1 78 ? 10.814 -7.919 -17.338 1.00 26.69 208 SER A O 1
ATOM 626 N N . LYS A 1 79 ? 12.476 -8.448 -15.982 1.00 25.52 209 LYS A N 1
ATOM 627 C CA . LYS A 1 79 ? 12.192 -9.897 -15.941 1.00 27.68 209 LYS A CA 1
ATOM 628 C C . LYS A 1 79 ? 11.263 -10.368 -14.810 1.00 27.52 209 LYS A C 1
ATOM 629 O O . LYS A 1 79 ? 10.918 -11.556 -14.741 1.00 31.62 209 LYS A O 1
ATOM 635 N N . PHE A 1 80 ? 10.917 -9.500 -13.874 1.00 27.05 210 PHE A N 1
ATOM 636 C CA . PHE A 1 80 ? 10.175 -9.882 -12.690 1.00 26.78 210 PHE A CA 1
ATOM 637 C C . PHE A 1 80 ? 8.705 -9.806 -13.102 1.00 24.81 210 PHE A C 1
ATOM 638 O O . PHE A 1 80 ? 8.163 -8.729 -13.423 1.00 25.20 210 PHE A O 1
ATOM 646 N N . ILE A 1 81 ? 8.075 -10.965 -13.122 1.00 26.42 211 ILE A N 1
ATOM 647 C CA . ILE A 1 81 ? 6.751 -11.022 -13.786 1.00 24.70 211 ILE A CA 1
ATOM 648 C C . ILE A 1 81 ? 5.697 -10.258 -13.031 1.00 25.53 211 ILE A C 1
ATOM 649 O O . ILE A 1 81 ? 4.730 -9.755 -13.615 1.00 21.76 211 ILE A O 1
ATOM 654 N N . LYS A 1 82 ? 5.826 -10.144 -11.720 1.00 27.09 212 LYS A N 1
ATOM 655 C CA . LYS A 1 82 ? 4.744 -9.550 -10.962 1.00 25.96 212 LYS A CA 1
ATOM 656 C C . LYS A 1 82 ? 4.525 -8.073 -11.239 1.00 23.79 212 LYS A C 1
ATOM 657 O O . LYS A 1 82 ? 3.441 -7.579 -11.027 1.00 23.47 212 LYS A O 1
ATOM 663 N N . GLY A 1 83 ? 5.543 -7.301 -11.634 1.00 21.66 213 GLY A N 1
ATOM 664 C CA . GLY A 1 83 ? 5.310 -5.919 -12.039 1.00 23.08 213 GLY A CA 1
ATOM 665 C C . GLY A 1 83 ? 4.244 -5.791 -13.134 1.00 22.84 213 GLY A C 1
ATOM 666 O O . GLY A 1 83 ? 3.365 -4.933 -13.066 1.00 21.54 213 GLY A O 1
ATOM 667 N N . TYR A 1 84 ? 4.267 -6.688 -14.129 1.00 20.95 214 TYR A N 1
ATOM 668 C CA . TYR A 1 84 ? 3.348 -6.683 -15.211 1.00 22.16 214 TYR A CA 1
ATOM 669 C C . TYR A 1 84 ? 1.986 -7.120 -14.719 1.00 19.79 214 TYR A C 1
ATOM 670 O O . TYR A 1 84 ? 0.910 -6.585 -15.193 1.00 20.12 214 TYR A O 1
ATOM 679 N N . ILE A 1 85 ? 1.976 -8.140 -13.851 1.00 20.42 215 ILE A N 1
ATOM 680 C CA A ILE A 1 85 ? 0.707 -8.670 -13.302 0.60 20.71 215 ILE A CA 1
ATOM 681 C CA B ILE A 1 85 ? 0.708 -8.657 -13.363 0.40 21.05 215 ILE A CA 1
ATOM 682 C C . ILE A 1 85 ? 0.012 -7.603 -12.494 1.00 20.74 215 ILE A C 1
ATOM 683 O O . ILE A 1 85 ? -1.239 -7.406 -12.554 1.00 20.27 215 ILE A O 1
ATOM 692 N N . ARG A 1 86 ? 0.778 -6.922 -11.640 1.00 22.63 216 ARG A N 1
ATOM 693 C CA . ARG A 1 86 ? 0.144 -5.869 -10.792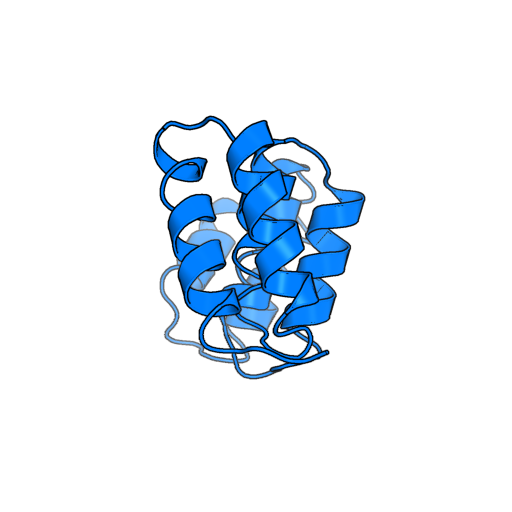 1.00 24.54 216 ARG A CA 1
ATOM 694 C C . ARG A 1 86 ? -0.369 -4.697 -11.638 1.00 21.00 216 ARG A C 1
ATOM 695 O O . ARG A 1 86 ? -1.498 -4.166 -11.340 1.00 21.78 216 ARG A O 1
ATOM 703 N N . LYS A 1 87 ? 0.347 -4.365 -12.705 1.00 19.73 217 LYS A N 1
ATOM 704 C CA . LYS A 1 87 ? -0.070 -3.347 -13.667 1.00 17.19 217 LYS A CA 1
ATOM 705 C C . LYS A 1 87 ? -1.452 -3.774 -14.295 1.00 19.76 217 LYS A C 1
ATOM 706 O O . LYS A 1 87 ? -2.421 -3.013 -14.241 1.00 20.83 217 LYS A O 1
ATOM 712 N N . ALA A 1 88 ? -1.508 -5.009 -14.738 1.00 17.16 218 ALA A N 1
ATOM 713 C CA . ALA A 1 88 ? -2.734 -5.551 -15.372 1.00 18.36 218 ALA A CA 1
ATOM 714 C C . ALA A 1 88 ? -3.810 -5.548 -14.380 1.00 21.55 218 ALA A C 1
ATOM 715 O O . ALA A 1 88 ? -4.969 -5.165 -14.694 1.00 20.51 218 ALA A O 1
ATOM 717 N N . ALA A 1 89 ? -3.550 -6.019 -13.167 1.00 20.62 219 ALA A N 1
ATOM 718 C CA . ALA A 1 89 ? -4.610 -6.091 -12.176 1.00 21.92 219 ALA A CA 1
ATOM 719 C C . ALA A 1 89 ? -5.202 -4.741 -11.786 1.00 22.23 219 ALA A C 1
ATOM 720 O O . ALA A 1 89 ? -6.440 -4.603 -11.527 1.00 23.35 219 ALA A O 1
ATOM 722 N N . CYS A 1 90 ? -4.299 -3.741 -11.663 1.00 21.40 220 CYS A N 1
ATOM 723 C CA . CYS A 1 90 ? -4.740 -2.371 -11.452 1.00 21.16 220 CYS A CA 1
ATOM 724 C C . CYS A 1 90 ? -5.632 -1.869 -12.580 1.00 19.74 220 CYS A C 1
ATOM 725 O O . CYS A 1 90 ? -6.681 -1.309 -12.307 1.00 23.25 220 CYS A O 1
ATOM 728 N N . LEU A 1 91 ? -5.285 -2.195 -13.804 1.00 19.94 221 LEU A N 1
ATOM 729 C CA . LEU A 1 91 ? -6.058 -1.738 -14.943 1.00 20.27 221 LEU A CA 1
ATOM 730 C C . LEU A 1 91 ? -7.385 -2.457 -14.937 1.00 20.78 221 LEU A C 1
ATOM 731 O O . LEU A 1 91 ? -8.411 -1.826 -15.241 1.00 22.53 221 LEU A O 1
ATOM 736 N N . VAL A 1 92 ? -7.416 -3.750 -14.574 1.00 20.90 222 VAL A N 1
ATOM 737 C CA . VAL A 1 92 ? -8.754 -4.451 -14.387 1.00 22.56 222 VAL A CA 1
ATOM 738 C C . VAL A 1 92 ? -9.585 -3.724 -13.357 1.00 24.73 222 VAL A C 1
ATOM 739 O O . VAL A 1 92 ? -10.815 -3.459 -13.581 1.00 25.63 222 VAL A O 1
ATOM 743 N N . ALA A 1 93 ? -9.027 -3.373 -12.206 1.00 23.49 223 ALA A N 1
ATOM 744 C CA . ALA A 1 93 ? -9.732 -2.618 -11.170 1.00 26.58 223 ALA A CA 1
ATOM 745 C C . ALA A 1 93 ? -10.347 -1.272 -11.652 1.00 26.66 223 ALA A C 1
ATOM 746 O O . ALA A 1 93 ? -11.412 -0.879 -11.200 1.00 28.84 223 ALA A O 1
ATOM 748 N N . MET A 1 94 ? -9.667 -0.603 -12.569 1.00 25.16 224 MET A N 1
ATOM 749 C CA . MET A 1 94 ? -10.084 0.608 -13.284 1.00 25.50 224 MET A CA 1
ATOM 750 C C . MET A 1 94 ? -11.081 0.359 -14.439 1.00 25.57 224 MET A C 1
ATOM 751 O O . MET A 1 94 ? -11.584 1.293 -15.029 1.00 26.03 224 MET A O 1
ATOM 756 N N . ARG A 1 95 ? -11.346 -0.893 -14.741 1.00 26.03 225 ARG A N 1
ATOM 757 C CA . ARG A 1 95 ? -12.082 -1.330 -15.945 1.00 25.83 225 ARG A CA 1
ATOM 758 C C . ARG A 1 95 ? -11.492 -0.848 -17.250 1.00 25.64 225 ARG A C 1
ATOM 759 O O . ARG A 1 95 ? -12.200 -0.530 -18.164 1.00 29.31 225 ARG A O 1
ATOM 767 N N . GLU A 1 96 ? -10.151 -0.712 -17.270 1.00 24.25 226 GLU A N 1
ATOM 768 C CA . GLU A 1 96 ? -9.432 -0.360 -18.464 1.00 25.24 226 GLU A CA 1
ATOM 769 C C . GLU A 1 96 ? -9.083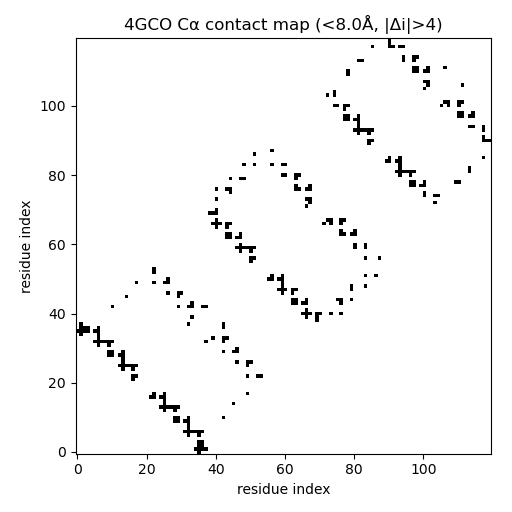 -1.658 -19.177 1.00 25.38 226 GLU A C 1
ATOM 770 O O . GLU A 1 96 ? -7.938 -2.135 -19.133 1.00 23.87 226 GLU A O 1
ATOM 776 N N . TRP A 1 97 ? -10.068 -2.284 -19.772 1.00 25.67 227 TRP A N 1
ATOM 777 C CA . TRP A 1 97 ? -9.902 -3.712 -20.194 1.00 28.00 227 TRP A CA 1
ATOM 778 C C . TRP A 1 97 ? -8.902 -3.953 -21.259 1.00 28.96 227 TRP A C 1
ATOM 779 O O . TRP A 1 97 ? -8.059 -4.868 -21.186 1.00 28.38 227 TRP A O 1
ATOM 790 N N . SER A 1 98 ? -8.933 -3.095 -22.269 1.00 31.28 228 SER A N 1
ATOM 791 C CA A SER A 1 98 ? -7.988 -3.194 -23.358 0.60 29.49 228 SER A CA 1
ATOM 792 C CA B SER A 1 98 ? -7.969 -3.156 -23.363 0.40 30.47 228 SER A CA 1
ATOM 793 C C . SER A 1 98 ? -6.550 -3.008 -22.876 1.00 28.99 228 SER A C 1
ATOM 794 O O . SER A 1 98 ? -5.648 -3.797 -23.226 1.00 28.02 228 SER A O 1
ATOM 799 N N . LYS A 1 99 ? -6.301 -2.021 -22.017 1.00 24.04 229 LYS A N 1
ATOM 800 C CA . LYS A 1 99 ? -4.936 -1.853 -21.495 1.00 23.44 229 LYS A CA 1
ATO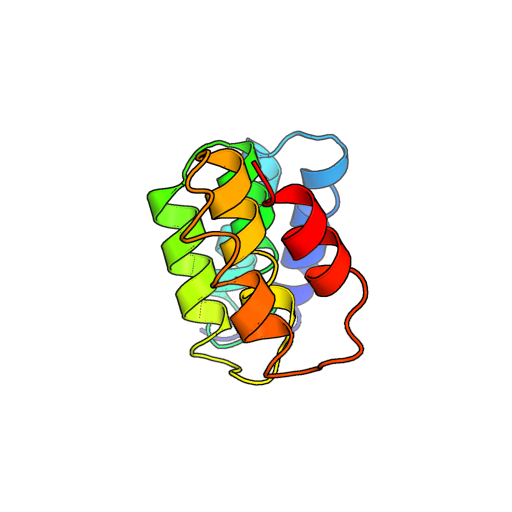M 801 C C . LYS A 1 99 ? -4.541 -3.005 -20.547 1.00 22.98 229 LYS A C 1
ATOM 802 O O . LYS A 1 99 ? -3.384 -3.432 -20.509 1.00 21.66 229 LYS A O 1
ATOM 808 N N . ALA A 1 100 ? -5.497 -3.487 -19.772 1.00 24.62 230 ALA A N 1
ATOM 809 C CA . ALA A 1 100 ? -5.275 -4.631 -18.874 1.00 23.09 230 ALA A CA 1
ATOM 810 C C . ALA A 1 100 ? -4.870 -5.864 -19.671 1.00 22.43 230 ALA A C 1
ATOM 811 O O . ALA A 1 100 ? -3.859 -6.553 -19.299 1.00 22.21 230 ALA A O 1
ATOM 813 N N . GLN A 1 101 ? -5.532 -6.073 -20.800 1.00 24.71 231 G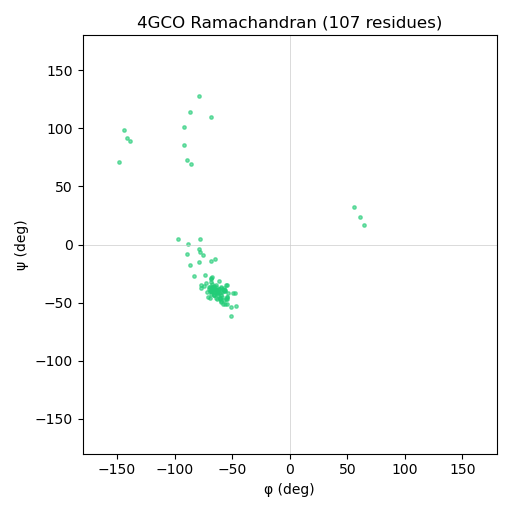LN A N 1
ATOM 814 C CA . GLN A 1 101 ? -5.250 -7.256 -21.645 1.00 25.01 231 GLN A CA 1
ATOM 815 C C . GLN A 1 101 ? -3.834 -7.167 -22.162 1.00 26.37 231 GLN A C 1
ATOM 816 O O . GLN A 1 101 ? -3.053 -8.101 -22.066 1.00 24.49 231 GLN A O 1
ATOM 822 N N . ARG A 1 102 ? -3.457 -5.985 -22.655 1.00 24.95 232 ARG A N 1
ATOM 823 C CA A ARG A 1 102 ? -2.070 -5.798 -23.106 0.60 25.37 232 ARG A CA 1
ATOM 824 C CA B ARG A 1 102 ? -2.092 -5.735 -23.094 0.40 25.78 232 ARG A CA 1
ATOM 825 C C . ARG A 1 102 ? -1.049 -5.940 -21.991 1.00 23.20 232 ARG A C 1
ATOM 826 O O . ARG A 1 102 ? 0.043 -6.473 -22.223 1.00 24.50 232 ARG A O 1
ATOM 841 N N . ALA A 1 103 ? -1.310 -5.516 -20.752 1.00 21.27 233 ALA A N 1
ATOM 842 C CA . ALA A 1 103 ? -0.365 -5.713 -19.656 1.00 21.90 233 ALA A CA 1
ATOM 843 C C . ALA A 1 103 ? -0.136 -7.222 -19.349 1.00 18.97 233 ALA A C 1
ATOM 844 O O . ALA A 1 103 ? 0.951 -7.676 -19.097 1.00 21.93 233 ALA A O 1
ATOM 846 N N . TYR A 1 104 ? -1.203 -7.980 -19.355 1.00 21.48 234 TYR A N 1
ATOM 847 C CA . TYR A 1 104 ? -1.130 -9.451 -19.165 1.00 18.84 234 TYR A CA 1
ATOM 848 C C . TYR A 1 104 ? -0.402 -10.078 -20.308 1.00 21.30 234 TYR A C 1
ATOM 849 O O . TYR A 1 104 ? 0.452 -10.994 -20.115 1.00 21.47 234 TYR A O 1
ATOM 858 N N . GLU A 1 105 ? -0.641 -9.561 -21.500 1.00 20.41 235 GLU A N 1
ATOM 859 C CA . GLU A 1 105 ? 0.125 -10.068 -22.662 1.00 23.01 235 GLU A CA 1
ATOM 860 C C . GLU A 1 105 ? 1.587 -9.700 -22.573 1.00 21.81 235 GLU A C 1
ATOM 861 O O . GLU A 1 105 ? 2.463 -10.501 -22.961 1.00 22.75 235 GLU A O 1
ATOM 867 N N . ASP A 1 106 ? 1.914 -8.503 -22.062 1.00 21.51 236 ASP A N 1
ATOM 868 C CA . ASP A 1 106 ? 3.328 -8.183 -21.753 1.00 21.37 236 ASP A CA 1
ATOM 869 C C . ASP A 1 106 ? 3.968 -9.187 -20.748 1.00 22.77 236 ASP A C 1
ATOM 870 O O . ASP A 1 106 ? 5.142 -9.626 -20.863 1.00 23.28 236 ASP A O 1
ATOM 875 N N . ALA A 1 107 ? 3.197 -9.610 -19.752 1.00 23.25 237 ALA A N 1
ATOM 876 C CA . ALA A 1 107 ? 3.674 -10.609 -18.809 1.00 22.45 237 ALA A CA 1
ATOM 877 C C . ALA A 1 107 ? 3.971 -11.936 -19.544 1.00 21.72 237 ALA A C 1
ATOM 878 O O . ALA A 1 107 ? 4.963 -12.584 -19.283 1.00 21.87 237 ALA A O 1
ATOM 880 N N . LEU A 1 108 ? 3.082 -12.297 -20.456 1.00 21.85 238 LEU A N 1
ATOM 881 C CA . LEU A 1 108 ? 3.187 -13.574 -21.193 1.00 22.83 238 LEU A CA 1
ATOM 882 C C . LEU A 1 108 ? 4.384 -13.533 -22.128 1.00 25.71 238 LEU A C 1
ATOM 883 O O . LEU A 1 108 ? 4.986 -14.549 -22.419 1.00 25.08 238 LEU A O 1
ATOM 888 N N . GLN A 1 109 ? 4.731 -12.319 -22.607 1.00 25.44 239 GLN A N 1
ATOM 889 C CA A GLN A 1 109 ? 5.957 -12.188 -23.396 0.50 27.90 239 GLN A CA 1
ATOM 890 C CA B GLN A 1 109 ? 5.955 -12.194 -23.401 0.50 27.63 239 GLN A CA 1
ATOM 891 C C . GLN A 1 109 ? 7.168 -12.544 -22.560 1.00 28.83 239 GLN A C 1
ATOM 892 O O . GLN A 1 109 ? 8.120 -13.178 -23.037 1.00 29.92 239 GLN A O 1
ATOM 903 N N . VAL A 1 110 ? 7.130 -12.155 -21.304 1.00 25.75 240 VAL A N 1
ATOM 904 C CA . VAL A 1 110 ? 8.196 -12.477 -20.350 1.00 27.52 240 VAL A CA 1
ATOM 905 C C . VAL A 1 110 ? 8.210 -13.962 -19.980 1.00 25.60 240 VAL A C 1
ATOM 906 O O . VAL A 1 110 ? 9.231 -14.607 -20.021 1.00 27.60 240 VAL A O 1
ATOM 910 N N . ASP A 1 111 ? 7.040 -14.536 -19.707 1.00 25.16 241 ASP A N 1
ATOM 911 C CA . ASP A 1 111 ? 6.919 -15.932 -19.407 1.00 25.78 241 ASP A CA 1
ATOM 912 C C . ASP A 1 111 ? 5.634 -16.454 -19.985 1.00 22.90 241 ASP A C 1
ATOM 913 O O . ASP A 1 111 ? 4.590 -16.331 -19.346 1.00 21.46 241 ASP A O 1
ATOM 918 N N . PRO A 1 112 ? 5.718 -17.101 -21.180 1.00 22.16 242 PRO A N 1
ATOM 919 C CA . PRO A 1 112 ? 4.412 -17.587 -21.769 1.00 22.17 242 PRO A CA 1
ATOM 920 C C . PRO A 1 112 ? 3.693 -18.684 -20.962 1.00 21.54 242 PRO A C 1
ATOM 921 O O . PRO A 1 112 ? 2.522 -18.951 -21.185 1.00 22.79 242 PRO A O 1
ATOM 925 N N . SER A 1 113 ? 4.362 -19.285 -19.988 1.00 21.78 243 SER A N 1
ATOM 926 C CA . SER A 1 113 ? 3.757 -20.296 -19.132 1.00 22.37 243 SER A CA 1
ATOM 927 C C . SER A 1 113 ? 3.053 -19.730 -17.888 1.00 20.95 243 SER A C 1
ATOM 928 O O . SER A 1 113 ? 2.557 -20.519 -17.090 1.00 22.75 243 SER A O 1
ATOM 931 N N . ASN A 1 114 ? 3.070 -18.424 -17.736 1.00 20.61 244 ASN A N 1
ATOM 932 C CA . ASN A 1 114 ? 2.498 -17.790 -16.551 1.00 20.90 244 ASN A CA 1
ATOM 933 C C . ASN A 1 114 ? 0.965 -17.949 -16.555 1.00 19.33 244 ASN A C 1
ATOM 934 O O . ASN A 1 114 ? 0.256 -17.362 -17.327 1.00 22.15 244 ASN A O 1
ATOM 939 N N . GLU A 1 115 ? 0.510 -18.776 -15.645 1.00 20.63 245 GLU A N 1
ATOM 940 C CA A GLU A 1 115 ? -0.906 -19.105 -15.551 0.60 22.65 245 GLU A CA 1
ATOM 941 C CA B GLU A 1 115 ? -0.902 -19.094 -15.563 0.40 21.96 245 GLU A CA 1
ATOM 942 C C . GLU A 1 115 ? -1.740 -17.894 -15.103 1.00 22.17 245 GLU A C 1
ATOM 943 O O . GLU A 1 115 ? -2.885 -17.729 -15.538 1.00 22.55 245 GLU A O 1
ATOM 954 N N . GLU A 1 116 ? -1.219 -17.093 -14.173 1.00 22.61 246 GLU A N 1
ATOM 955 C CA . GLU A 1 116 ? -1.957 -15.892 -13.669 1.00 23.59 246 GLU A CA 1
ATOM 956 C C . GLU A 1 116 ? -2.241 -14.935 -14.801 1.00 21.85 246 GLU A C 1
ATOM 957 O O . GLU A 1 116 ? -3.373 -14.449 -14.943 1.00 22.03 246 GLU A O 1
ATOM 963 N N . ALA A 1 117 ? -1.244 -14.721 -15.658 1.00 20.18 247 ALA A N 1
ATOM 964 C CA . ALA A 1 117 ? -1.388 -13.831 -16.819 1.00 20.27 247 ALA A CA 1
ATOM 965 C C . ALA A 1 117 ? -2.324 -14.402 -17.882 1.00 20.61 247 ALA A C 1
ATOM 966 O O . ALA A 1 117 ? -3.160 -13.705 -18.410 1.00 20.13 247 ALA A O 1
ATOM 968 N N . ARG A 1 118 ? -2.249 -15.702 -18.122 1.00 20.99 248 ARG A N 1
ATOM 969 C CA . ARG A 1 118 ? -3.166 -16.334 -19.041 1.00 21.30 248 ARG A CA 1
ATOM 970 C C . ARG A 1 118 ? -4.591 -16.258 -18.546 1.00 21.63 248 ARG A C 1
ATOM 971 O O . ARG A 1 118 ? -5.480 -16.013 -19.360 1.00 22.52 248 ARG A O 1
ATOM 979 N N . GLU A 1 119 ? -4.819 -16.439 -17.242 1.00 22.43 249 GLU A N 1
ATOM 980 C CA . GLU A 1 119 ? -6.179 -16.252 -16.670 1.00 22.92 249 GLU A CA 1
ATOM 981 C C . GLU A 1 119 ? -6.592 -14.814 -16.746 1.00 24.36 249 GLU A C 1
ATOM 982 O O . GLU A 1 119 ? -7.772 -14.507 -17.024 1.00 25.35 249 GLU A O 1
ATOM 988 N N . GLY A 1 120 ? -5.648 -13.913 -16.552 1.00 22.18 250 GLY A N 1
ATOM 989 C CA . GLY A 1 120 ? -5.959 -12.499 -16.662 1.00 21.99 250 GLY A CA 1
ATOM 990 C C . GLY A 1 120 ? -6.437 -12.106 -18.059 1.00 21.71 250 GLY A C 1
ATOM 991 O O . GLY A 1 120 ? -7.456 -11.419 -18.210 1.00 23.79 250 GLY A O 1
ATOM 992 N N . VAL A 1 121 ? -5.855 -12.672 -19.095 1.00 22.66 251 VAL A N 1
ATOM 993 C CA . VAL A 1 121 ? -6.305 -12.412 -20.466 1.00 22.55 251 VAL A CA 1
ATOM 994 C C . VAL A 1 121 ? -7.774 -12.907 -20.636 1.00 25.96 251 VAL A C 1
ATOM 995 O O . VAL A 1 121 ? -8.566 -12.193 -21.175 1.00 28.99 251 VAL A O 1
ATOM 999 N N . ARG A 1 122 ? -8.103 -14.091 -20.117 1.00 26.18 252 ARG A N 1
ATOM 1000 C CA . ARG A 1 122 ? -9.472 -14.628 -20.124 1.00 28.65 252 ARG A CA 1
ATOM 1001 C C . ARG A 1 122 ? -10.415 -13.656 -19.483 1.00 29.42 252 ARG A C 1
ATOM 1002 O O . ARG A 1 122 ? -11.580 -13.395 -19.980 1.00 31.99 252 ARG A O 1
ATOM 1010 N N . ASN A 1 123 ? -10.002 -13.143 -18.332 1.00 27.41 253 ASN A N 1
ATOM 1011 C CA . ASN A 1 123 ? -10.859 -12.192 -17.593 1.00 29.53 253 ASN A CA 1
ATOM 1012 C C . ASN A 1 123 ? -11.175 -10.887 -18.372 1.00 29.88 253 ASN A C 1
ATOM 1013 O O . ASN A 1 123 ? -12.272 -10.307 -18.244 1.00 29.83 253 ASN A O 1
ATOM 1018 N N . CYS A 1 124 ? -10.248 -10.465 -19.212 1.00 27.30 254 CYS A N 1
ATOM 1019 C CA . CYS A 1 124 ? -10.344 -9.260 -20.006 1.00 30.06 254 CYS A CA 1
ATOM 1020 C C . CYS A 1 124 ? -11.229 -9.413 -21.254 1.00 33.04 254 CYS A C 1
ATOM 1021 O O . CYS A 1 124 ? -11.600 -8.429 -21.838 1.00 34.24 254 CYS A O 1
ATOM 1024 N N . LEU A 1 125 ? -11.555 -10.635 -21.657 1.00 35.04 255 LEU A N 1
ATOM 1025 C CA A LEU A 1 125 ? -12.489 -10.812 -22.790 0.60 37.51 255 LEU A CA 1
ATOM 1026 C CA B LEU A 1 125 ? -12.485 -10.813 -22.785 0.40 38.61 255 LEU A CA 1
ATOM 1027 C C . LEU A 1 125 ? -13.876 -10.282 -22.396 1.00 41.06 255 LEU A C 1
ATOM 1028 O O . LEU A 1 125 ? -14.478 -10.761 -21.442 1.00 40.38 255 LEU A O 1
ATOM 1037 N N . ARG A 1 126 ? -14.365 -9.285 -23.138 1.00 44.64 256 ARG A N 1
ATOM 1038 C CA . ARG A 1 126 ? -15.624 -8.555 -22.812 1.00 48.90 256 ARG A CA 1
ATOM 1039 C C . ARG A 1 126 ? -16.772 -8.947 -23.682 1.00 58.50 256 ARG A C 1
ATOM 1040 O O . ARG A 1 126 ? -17.920 -8.614 -23.347 1.00 62.20 256 ARG A O 1
#

Secondary structure (DSSP, 8-state):
---HHHHHHHHHHHHHHHHTT-HHHHHHHHHHHHHH-TT-HHHHHHHHHHHHHTT-HHHHHHHHHHHHHH-TT-HHHHHHHHHHHHHTT-HHHHHHHHHHHHHH-TT-HHHHHHHHHH--